Protein AF-A0A1J7K4X4-F1 (afdb_monomer)

Secondary structure (DSSP, 8-state):
--GGGTTSS--HHHHHHHHHHHHHHS-HHHHHHHHHHHHHHHHHHHHHHHHHTTSHHHHHHHHHHHHHHHHHHHHHHHSS--

Solvent-accessible surface area (backbone atoms only — not comparable to full-atom values): 4827 Å² total; per-residue (Å²): 114,70,72,79,54,61,90,53,102,62,55,72,66,56,52,52,49,53,49,51,55,52,58,70,70,48,50,70,79,71,41,42,66,59,53,52,51,50,50,52,51,49,51,53,48,52,53,51,48,58,55,47,62,72,35,72,67,43,48,56,51,49,55,50,53,50,53,49,53,51,55,52,54,56,53,58,59,64,72,75,72,123

Organism: NCBI:txid1408157

Structure (mmCIF, N/CA/C/O backbone):
data_AF-A0A1J7K4X4-F1
#
_entry.id   AF-A0A1J7K4X4-F1
#
loop_
_atom_site.group_PDB
_atom_site.id
_atom_site.type_symbol
_atom_site.label_atom_id
_atom_site.label_alt_id
_atom_site.label_comp_id
_atom_site.label_asym_id
_atom_site.label_entity_id
_atom_site.label_seq_id
_atom_site.pdbx_PDB_ins_code
_atom_site.Cartn_x
_atom_site.Cartn_y
_atom_site.Cartn_z
_atom_site.occupancy
_atom_site.B_iso_or_equiv
_atom_site.auth_seq_id
_atom_site.auth_comp_id
_atom_site.auth_asym_id
_atom_site.auth_atom_id
_atom_site.pdbx_PDB_model_num
ATOM 1 N N . MET A 1 1 ? -18.069 3.640 9.013 1.00 73.44 1 MET A N 1
ATOM 2 C CA . MET A 1 1 ? -17.263 3.953 10.219 1.00 73.44 1 MET A CA 1
ATOM 3 C C . MET A 1 1 ? -16.787 5.399 10.285 1.00 73.44 1 MET A C 1
ATOM 5 O O . MET A 1 1 ? -17.246 6.129 11.149 1.00 73.44 1 MET A O 1
ATOM 9 N N . ARG A 1 2 ? -15.876 5.862 9.412 1.00 79.81 2 ARG A N 1
ATOM 10 C CA . ARG A 1 2 ? -15.484 7.288 9.413 1.00 79.81 2 ARG A CA 1
ATOM 11 C C . ARG A 1 2 ? -16.563 8.185 8.806 1.00 79.81 2 ARG A C 1
ATOM 13 O O . ARG A 1 2 ? -16.737 9.314 9.254 1.00 79.81 2 ARG A O 1
ATOM 20 N N . ASP A 1 3 ? -17.272 7.680 7.799 1.00 83.38 3 ASP A N 1
ATOM 21 C CA . ASP A 1 3 ? -18.347 8.417 7.130 1.00 83.38 3 ASP A CA 1
ATOM 22 C C . ASP A 1 3 ? -19.498 8.758 8.080 1.00 83.38 3 ASP A C 1
ATOM 24 O O . ASP A 1 3 ? -20.035 9.856 8.000 1.00 83.38 3 ASP A O 1
ATOM 28 N N . ASP A 1 4 ? -19.764 7.900 9.065 1.00 82.94 4 ASP A N 1
ATOM 29 C CA . ASP A 1 4 ? -20.802 8.106 10.087 1.00 82.94 4 ASP A CA 1
ATOM 30 C C . ASP A 1 4 ? -20.449 9.231 11.079 1.00 82.94 4 ASP A C 1
ATOM 32 O O . ASP A 1 4 ? -21.297 9.718 11.825 1.00 82.94 4 ASP A O 1
ATOM 36 N N . LEU A 1 5 ? -19.182 9.660 11.102 1.00 83.00 5 LEU A N 1
ATOM 37 C CA . LEU A 1 5 ? -18.698 10.777 11.914 1.00 83.00 5 LEU A CA 1
ATOM 38 C C . LEU A 1 5 ? -18.620 12.087 11.117 1.00 83.00 5 LEU A C 1
ATOM 40 O O . LEU A 1 5 ? -18.369 13.142 11.706 1.00 83.00 5 LEU A O 1
ATOM 44 N N . LYS A 1 6 ? -18.832 12.047 9.792 1.00 76.00 6 LYS A N 1
ATOM 45 C CA . LYS A 1 6 ? -18.843 13.252 8.954 1.00 76.00 6 LYS A CA 1
ATOM 46 C C . LYS A 1 6 ? -20.050 14.122 9.309 1.00 76.00 6 LYS A C 1
ATOM 48 O O . LYS A 1 6 ? -21.148 13.627 9.528 1.00 76.00 6 LYS A O 1
ATOM 53 N N . GLY A 1 7 ? -19.839 15.436 9.372 1.00 74.38 7 GLY A N 1
ATOM 54 C CA . GLY A 1 7 ? -20.884 16.410 9.717 1.00 74.38 7 GLY A CA 1
ATOM 55 C C . GLY A 1 7 ? -21.059 16.657 11.219 1.00 74.38 7 GLY A C 1
ATOM 56 O O . GLY A 1 7 ? -21.790 17.567 11.602 1.00 74.38 7 GLY A O 1
ATOM 57 N N . ARG A 1 8 ? -20.353 15.915 12.079 1.00 83.88 8 ARG A N 1
ATOM 58 C CA . ARG A 1 8 ? -20.220 16.257 13.502 1.00 83.88 8 ARG A CA 1
ATOM 59 C C . ARG A 1 8 ? -19.157 17.352 13.651 1.00 83.88 8 ARG A C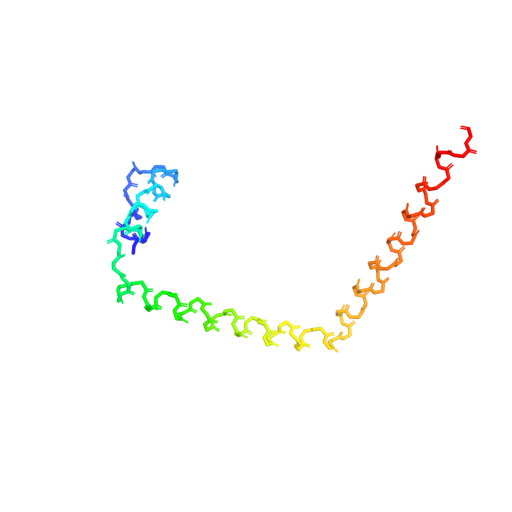 1
ATOM 61 O O . ARG A 1 8 ? -18.185 17.364 12.898 1.00 83.88 8 ARG A O 1
ATOM 68 N N . ASN A 1 9 ? -19.320 18.254 14.622 1.00 89.94 9 ASN A N 1
ATOM 69 C CA . ASN A 1 9 ? -18.326 19.287 14.945 1.00 89.94 9 ASN A CA 1
ATOM 70 C C . ASN A 1 9 ? -17.146 18.669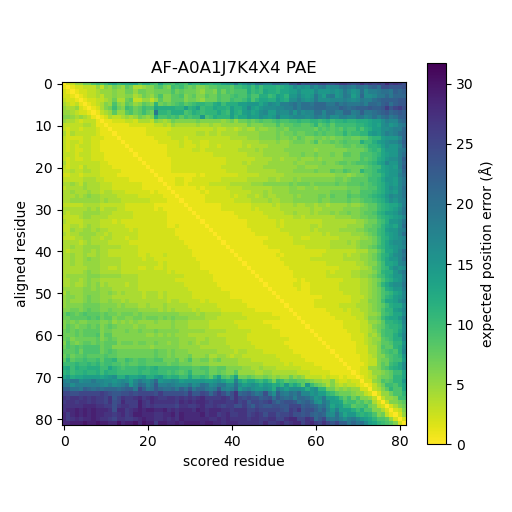 15.721 1.00 89.94 9 ASN A C 1
ATOM 72 O O . ASN A 1 9 ? -16.974 18.908 16.911 1.00 89.94 9 ASN A O 1
ATOM 76 N N . LEU A 1 10 ? -16.418 17.778 15.048 1.00 90.62 10 LEU A N 1
ATOM 77 C CA . LEU A 1 10 ? -15.259 17.057 15.557 1.00 90.62 10 LEU A CA 1
ATOM 78 C C . LEU A 1 10 ? -14.045 17.423 14.711 1.00 90.62 10 LEU A C 1
ATOM 80 O O . LEU A 1 10 ? -14.107 17.471 13.479 1.00 90.62 10 LEU A O 1
ATOM 84 N N . THR A 1 11 ? -12.917 17.633 15.373 1.00 93.81 11 THR A N 1
ATOM 85 C CA . THR A 1 11 ? -11.623 17.789 14.719 1.00 93.81 11 THR A CA 1
ATOM 86 C C . THR A 1 11 ? -11.189 16.482 14.059 1.00 93.81 11 THR A C 1
ATOM 88 O O . THR A 1 11 ? -11.619 15.382 14.421 1.00 93.81 11 THR A O 1
ATOM 91 N N . PHE A 1 12 ? -10.268 16.580 13.099 1.00 91.00 12 PHE A N 1
ATOM 92 C CA . PHE A 1 12 ? -9.667 15.402 12.471 1.00 91.00 12 PHE A CA 1
ATOM 93 C C . PHE A 1 12 ? -9.081 14.426 13.506 1.00 91.00 12 PHE A C 1
ATOM 95 O O . PHE A 1 12 ? -9.263 13.216 13.373 1.00 91.00 12 PHE A O 1
ATOM 102 N N . THR A 1 13 ? -8.416 14.945 14.541 1.00 95.19 13 THR A N 1
ATOM 103 C CA . THR A 1 13 ? -7.775 14.140 15.589 1.00 95.19 13 THR A CA 1
ATOM 104 C C . THR A 1 13 ? -8.799 13.367 16.418 1.00 95.19 13 THR A C 1
ATOM 106 O O . THR A 1 13 ? -8.592 12.190 16.704 1.00 95.19 13 THR A O 1
ATOM 109 N N . GLU A 1 14 ? -9.932 13.986 16.754 1.00 94.88 14 GLU A N 1
ATOM 110 C CA . GLU A 1 14 ? -11.025 13.314 17.469 1.00 94.88 14 GLU A CA 1
ATOM 111 C C . GLU A 1 14 ? -11.662 12.216 16.616 1.00 94.88 14 GLU A C 1
ATOM 113 O O . GLU A 1 14 ? -11.881 11.106 17.099 1.00 94.88 14 GLU A O 1
ATOM 118 N N . ILE A 1 15 ? -11.885 12.482 15.324 1.00 93.69 15 ILE A N 1
ATOM 119 C CA . ILE A 1 15 ? -12.385 11.472 14.382 1.00 93.69 15 ILE A CA 1
ATOM 120 C C . ILE A 1 15 ? -11.401 10.299 14.286 1.00 93.69 15 ILE A C 1
ATOM 122 O O . ILE A 1 15 ? -11.820 9.144 14.340 1.00 93.69 15 ILE A O 1
ATOM 126 N N . ALA A 1 16 ? -10.099 10.573 14.164 1.00 94.25 16 ALA A N 1
ATOM 127 C CA . ALA A 1 16 ? -9.073 9.536 14.084 1.00 94.25 16 ALA A CA 1
ATOM 128 C C . ALA A 1 16 ? -9.041 8.664 15.349 1.00 94.25 16 ALA A C 1
ATOM 130 O O . ALA A 1 16 ? -8.979 7.438 15.239 1.00 94.25 16 ALA A O 1
ATOM 131 N N . LYS A 1 17 ? -9.152 9.281 16.535 1.00 95.50 17 LYS A N 1
ATOM 132 C CA . LYS A 1 17 ? -9.221 8.569 17.817 1.00 95.50 17 LYS A CA 1
ATOM 133 C C . LYS A 1 17 ? -10.436 7.638 17.882 1.00 95.50 17 LYS A C 1
ATOM 135 O O . LYS A 1 17 ? -10.262 6.449 18.126 1.00 95.50 17 LYS A O 1
ATOM 140 N N . LEU A 1 18 ? -11.635 8.146 17.590 1.00 94.81 18 LEU A N 1
ATOM 141 C CA . LEU A 1 18 ? -12.877 7.361 17.645 1.00 94.81 18 LEU A CA 1
ATOM 142 C C . LEU A 1 18 ? -12.875 6.185 16.660 1.00 94.81 18 LEU A C 1
ATOM 144 O O . LEU A 1 18 ? -13.292 5.079 17.001 1.00 94.81 18 LEU A O 1
ATOM 148 N N . VAL A 1 19 ? -12.385 6.407 15.436 1.00 94.81 19 VAL A N 1
ATOM 149 C CA . VAL A 1 19 ? -12.251 5.338 14.435 1.00 94.81 19 VAL A CA 1
ATOM 150 C C . VAL A 1 19 ? -11.275 4.264 14.920 1.00 94.81 19 VAL A C 1
ATOM 152 O O . VAL A 1 19 ? -11.564 3.077 14.780 1.00 94.81 19 VAL A O 1
ATOM 155 N N . GLY A 1 20 ? -10.146 4.668 15.512 1.00 95.75 20 GLY A N 1
ATOM 156 C CA . GLY A 1 20 ? -9.156 3.748 16.069 1.00 95.75 20 GLY A CA 1
ATOM 157 C C . GLY A 1 20 ? -9.705 2.914 17.227 1.00 95.75 20 GLY A C 1
ATOM 158 O O . GLY A 1 20 ? -9.552 1.696 17.221 1.00 95.75 20 GLY A O 1
ATOM 159 N N . GLU A 1 21 ? -10.387 3.544 18.184 1.00 96.00 21 GLU A N 1
ATOM 160 C CA . GLU A 1 21 ? -11.015 2.858 19.323 1.00 96.00 21 GLU A CA 1
ATOM 161 C C . GLU A 1 21 ? -12.053 1.831 18.862 1.00 96.00 21 GLU A C 1
ATOM 163 O O . GLU A 1 21 ? -12.017 0.673 19.277 1.00 96.00 21 GLU A O 1
ATOM 168 N N . HIS A 1 22 ? -12.942 2.213 17.945 1.00 94.69 22 HIS A N 1
ATOM 169 C CA . HIS A 1 22 ? -13.933 1.282 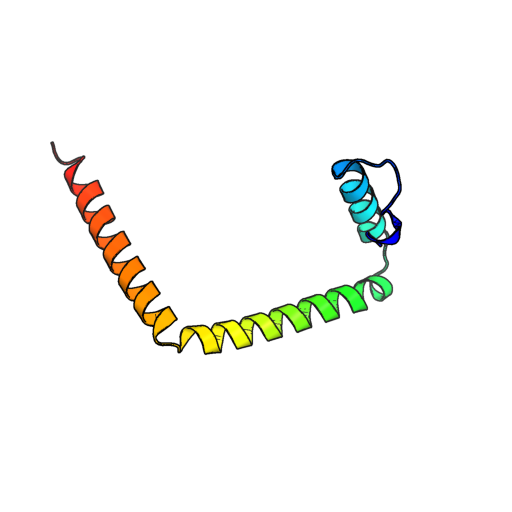17.419 1.00 94.69 22 HIS A CA 1
ATOM 170 C C . HIS A 1 22 ? -13.278 0.141 16.630 1.00 94.69 22 HIS A C 1
ATOM 172 O O . HIS A 1 22 ? -13.730 -0.993 16.744 1.00 94.69 22 HIS A O 1
ATOM 178 N N . TRP A 1 23 ? -12.198 0.383 15.878 1.00 96.06 23 TRP A N 1
ATOM 179 C CA . TRP A 1 23 ? -11.461 -0.700 15.218 1.00 96.06 23 TRP A CA 1
ATOM 180 C C . TRP A 1 23 ? -10.898 -1.711 16.224 1.00 96.06 23 TRP A C 1
ATOM 182 O O . TRP A 1 23 ? -10.981 -2.916 15.995 1.00 96.06 23 TRP A O 1
ATOM 192 N N . GLN A 1 24 ? -10.348 -1.250 17.351 1.00 96.69 24 GLN A N 1
ATOM 193 C CA . GLN A 1 24 ? -9.830 -2.155 18.385 1.00 96.69 24 GLN A CA 1
ATOM 194 C C . GLN A 1 24 ? -10.927 -3.043 18.977 1.00 96.69 24 GLN A C 1
ATOM 196 O O . GLN A 1 24 ? -10.674 -4.219 19.228 1.00 96.69 24 GLN A O 1
ATOM 201 N N . ASN A 1 25 ? -12.140 -2.508 19.110 1.00 96.62 25 ASN A N 1
ATOM 202 C CA . ASN A 1 25 ? -13.280 -3.212 19.694 1.00 96.62 25 ASN A CA 1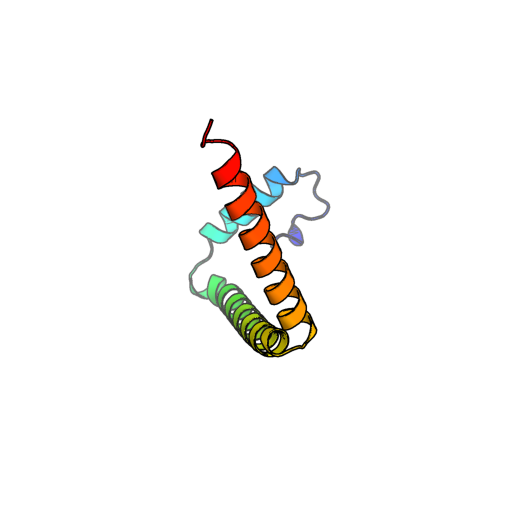
ATOM 203 C C . ASN A 1 25 ? -13.994 -4.179 18.735 1.00 96.62 25 ASN A C 1
ATOM 205 O O . ASN A 1 25 ? -14.820 -4.962 19.195 1.00 96.62 25 ASN A O 1
ATOM 209 N N . LEU A 1 26 ? -13.695 -4.150 17.431 1.00 96.50 26 LEU A N 1
ATOM 210 C CA . LEU A 1 26 ? -14.253 -5.121 16.485 1.00 96.50 26 LEU A CA 1
ATOM 211 C C . LEU A 1 26 ? -13.690 -6.528 16.737 1.00 96.50 26 LEU A C 1
ATOM 213 O O . LEU A 1 26 ? -12.479 -6.713 16.918 1.00 96.50 26 LEU A O 1
ATOM 217 N N . SER A 1 27 ? -14.566 -7.529 16.667 1.00 97.75 27 SER A N 1
ATOM 218 C CA . SER A 1 27 ? -14.187 -8.942 16.646 1.00 97.75 27 SER A CA 1
ATOM 219 C C . SER A 1 27 ? -13.468 -9.319 15.347 1.00 97.75 27 SER A C 1
ATOM 221 O O . SER A 1 27 ? -13.487 -8.589 14.357 1.00 97.75 27 SER A O 1
ATOM 223 N N . VAL A 1 28 ? -12.846 -10.501 15.325 1.00 96.56 28 VAL A N 1
ATOM 224 C CA . VAL A 1 28 ? -12.154 -11.012 14.129 1.00 96.56 28 VAL A CA 1
ATOM 225 C C . VAL A 1 28 ? -13.113 -11.132 12.940 1.00 96.56 28 VAL A C 1
ATOM 227 O O . VAL A 1 28 ? -12.764 -10.732 11.835 1.00 96.56 28 VAL A O 1
ATOM 230 N N . VAL A 1 29 ? -14.339 -11.615 13.169 1.00 97.69 29 VAL A N 1
ATOM 231 C CA . VAL A 1 29 ? -15.352 -11.776 12.110 1.00 97.69 29 VAL A CA 1
ATOM 232 C C . VAL A 1 29 ? -15.778 -10.424 11.540 1.00 97.69 29 VAL A C 1
ATOM 234 O O . VAL A 1 29 ? -15.982 -10.294 10.339 1.00 97.69 29 VAL A O 1
ATOM 237 N N . GLU A 1 30 ? -15.873 -9.395 12.381 1.00 96.44 30 GLU A N 1
ATOM 238 C CA . GLU A 1 30 ? -16.224 -8.043 11.934 1.00 96.44 30 GLU A CA 1
ATOM 239 C C . GLU A 1 30 ? -15.063 -7.335 11.221 1.00 96.44 30 GLU A C 1
ATOM 241 O O . GLU A 1 30 ? -15.300 -6.461 10.387 1.00 96.44 30 GLU A O 1
ATOM 246 N N . LYS A 1 31 ? -13.812 -7.704 11.529 1.00 97.25 31 LYS A N 1
ATOM 247 C CA . LYS A 1 31 ? -12.607 -7.190 10.856 1.00 97.25 31 LYS A CA 1
ATOM 248 C C . LYS A 1 31 ? -12.364 -7.842 9.497 1.00 97.25 31 LYS A C 1
ATOM 250 O O . LYS A 1 31 ? -11.907 -7.154 8.584 1.00 97.25 31 LYS A O 1
ATOM 255 N N . GLU A 1 32 ? -12.706 -9.121 9.355 1.00 97.69 32 GLU A N 1
ATOM 256 C CA . GLU A 1 32 ? -12.467 -9.943 8.161 1.00 97.69 32 GLU A CA 1
ATOM 257 C C . GLU A 1 32 ? -12.823 -9.253 6.832 1.00 97.69 32 GLU A C 1
ATOM 259 O O . GLU A 1 32 ? -11.940 -9.175 5.974 1.00 97.69 32 GLU A O 1
ATOM 264 N N . PRO A 1 33 ? -14.014 -8.649 6.640 1.00 97.06 33 PRO A N 1
ATOM 265 C CA . PRO A 1 33 ? -14.340 -8.029 5.358 1.00 97.06 33 PRO A CA 1
ATOM 266 C C . PRO A 1 33 ? -13.421 -6.848 5.018 1.00 97.06 33 PRO A C 1
ATOM 268 O O . PRO A 1 33 ? -13.089 -6.642 3.849 1.00 97.06 33 PRO A O 1
ATOM 271 N N . TYR A 1 34 ? -12.974 -6.079 6.016 1.00 96.25 34 TYR A N 1
ATOM 272 C CA . TYR A 1 34 ? -12.050 -4.961 5.805 1.00 96.25 34 TYR A CA 1
ATOM 273 C C . TYR A 1 34 ? -10.642 -5.456 5.471 1.00 96.25 34 TYR A C 1
ATOM 275 O O . TYR A 1 34 ? -9.993 -4.922 4.571 1.00 96.25 34 TYR A O 1
ATOM 283 N N . GLU A 1 35 ? -10.176 -6.489 6.171 1.00 97.38 35 GLU A N 1
ATOM 284 C CA . GLU A 1 35 ? -8.864 -7.096 5.938 1.00 97.38 35 GLU A CA 1
ATOM 285 C C . GLU A 1 35 ? -8.805 -7.791 4.572 1.00 97.38 35 GLU A C 1
ATOM 287 O O . GLU A 1 35 ? -7.845 -7.604 3.824 1.00 97.38 35 GLU A O 1
ATOM 292 N N . SER A 1 36 ? -9.867 -8.501 4.193 1.00 98.06 36 SER A N 1
ATOM 293 C CA . SER A 1 36 ? -10.017 -9.153 2.890 1.00 98.06 36 SER A CA 1
ATOM 294 C C . SER A 1 36 ? -10.029 -8.142 1.736 1.00 98.06 36 SER A C 1
ATOM 296 O O . SER A 1 36 ? -9.310 -8.300 0.740 1.00 98.06 36 SER A O 1
ATOM 298 N N . GLN A 1 37 ? -10.758 -7.029 1.887 1.00 97.88 37 GLN A N 1
ATOM 299 C CA . GLN A 1 37 ? -10.729 -5.925 0.920 1.00 97.88 37 GLN A CA 1
ATOM 300 C C . GLN A 1 37 ? -9.339 -5.286 0.820 1.00 97.88 37 GLN A C 1
ATOM 302 O O . GLN A 1 37 ? -8.861 -5.025 -0.289 1.00 97.88 37 GLN A O 1
ATOM 307 N N . ALA A 1 38 ? -8.668 -5.060 1.953 1.00 98.00 38 ALA A N 1
ATOM 308 C CA . ALA A 1 38 ? -7.317 -4.506 1.982 1.00 98.00 38 ALA A CA 1
ATOM 309 C C . ALA A 1 38 ? -6.309 -5.434 1.287 1.00 98.00 38 ALA A C 1
ATOM 311 O O . ALA A 1 38 ? -5.493 -4.967 0.488 1.00 98.00 38 ALA A O 1
ATOM 312 N N . GLN A 1 39 ? -6.396 -6.742 1.533 1.00 98.44 39 GLN A N 1
ATOM 313 C CA . GLN A 1 39 ? -5.541 -7.743 0.902 1.00 98.44 39 GLN A CA 1
ATOM 314 C C . GLN A 1 39 ? -5.782 -7.803 -0.611 1.00 98.44 39 GLN A C 1
ATOM 316 O O . GLN A 1 39 ? -4.837 -7.694 -1.390 1.00 98.44 39 GLN A O 1
ATOM 321 N N . THR A 1 40 ? -7.044 -7.834 -1.042 1.00 98.50 40 THR A N 1
ATOM 322 C CA . THR A 1 40 ? -7.408 -7.806 -2.467 1.00 98.50 40 THR A CA 1
ATOM 323 C C . THR A 1 40 ? -6.879 -6.550 -3.168 1.00 98.50 40 THR A C 1
ATOM 325 O O . THR A 1 40 ? -6.320 -6.619 -4.267 1.00 98.50 40 THR A O 1
ATOM 328 N N . ALA A 1 41 ? -7.015 -5.379 -2.537 1.00 98.50 41 ALA A N 1
ATOM 329 C CA . ALA A 1 41 ? -6.501 -4.125 -3.079 1.00 98.50 41 ALA A CA 1
ATOM 330 C C . ALA A 1 41 ? -4.966 -4.122 -3.166 1.00 98.50 41 ALA A C 1
ATOM 332 O O . ALA A 1 41 ? -4.408 -3.659 -4.166 1.00 98.50 41 ALA A O 1
ATOM 333 N N . LYS A 1 42 ? -4.285 -4.675 -2.155 1.00 98.38 42 LYS A N 1
ATOM 334 C CA . LYS A 1 42 ? -2.827 -4.841 -2.136 1.00 98.38 42 LYS A CA 1
ATOM 335 C C . LYS A 1 42 ? -2.353 -5.754 -3.264 1.00 98.38 42 LYS A C 1
ATOM 337 O O . LYS A 1 42 ? -1.405 -5.400 -3.963 1.00 98.38 42 LYS A O 1
ATOM 342 N N . ASP A 1 43 ? -3.028 -6.873 -3.493 1.00 98.69 43 ASP A N 1
ATOM 343 C CA . ASP A 1 43 ? -2.674 -7.807 -4.564 1.00 98.69 43 ASP A CA 1
ATOM 344 C C . ASP A 1 43 ? -2.891 -7.184 -5.945 1.00 98.69 43 ASP A C 1
ATOM 346 O O . ASP A 1 43 ? -2.012 -7.253 -6.809 1.00 98.69 43 ASP A O 1
ATOM 350 N N . ARG A 1 44 ? -4.002 -6.460 -6.135 1.00 98.62 44 ARG A N 1
ATOM 351 C CA . ARG A 1 44 ? -4.236 -5.679 -7.357 1.00 98.62 44 ARG A CA 1
ATOM 352 C C . ARG A 1 44 ? -3.127 -4.653 -7.591 1.00 98.62 44 ARG A C 1
ATOM 354 O O . ARG A 1 44 ? -2.618 -4.565 -8.709 1.00 98.62 44 ARG A O 1
ATOM 361 N N . TYR A 1 45 ? -2.749 -3.895 -6.562 1.00 98.50 45 TYR A N 1
ATOM 362 C CA . TYR A 1 45 ? -1.665 -2.917 -6.652 1.00 98.50 45 TYR A CA 1
ATOM 363 C C . TYR A 1 45 ? -0.335 -3.582 -7.017 1.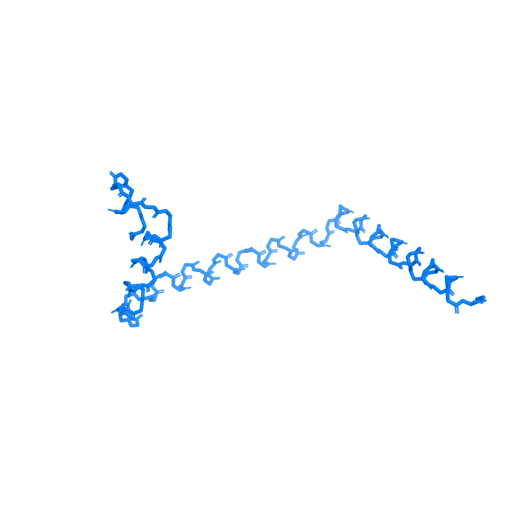00 98.50 45 TYR A C 1
ATOM 365 O O . TYR A 1 45 ? 0.350 -3.110 -7.920 1.00 98.50 45 TYR A O 1
ATOM 373 N N . ASN A 1 46 ? 0.017 -4.695 -6.370 1.00 98.50 46 ASN A N 1
ATOM 374 C CA . ASN A 1 46 ? 1.263 -5.412 -6.639 1.00 98.50 46 ASN A CA 1
ATOM 375 C C . ASN A 1 46 ? 1.337 -5.897 -8.090 1.00 98.50 46 ASN A C 1
ATOM 377 O O . ASN A 1 46 ? 2.371 -5.733 -8.738 1.00 98.50 46 ASN A O 1
ATOM 381 N N . ASN A 1 47 ? 0.232 -6.422 -8.623 1.00 98.62 47 ASN A N 1
ATOM 382 C CA . ASN A 1 47 ? 0.146 -6.843 -10.019 1.00 98.62 47 ASN A CA 1
ATOM 383 C C . ASN A 1 47 ? 0.302 -5.652 -10.976 1.00 98.62 47 ASN A C 1
ATOM 385 O O . ASN A 1 47 ? 1.098 -5.703 -11.911 1.00 98.62 47 ASN A O 1
ATOM 389 N N . GLN A 1 48 ? -0.393 -4.543 -10.712 1.00 98.56 48 GLN A N 1
ATOM 390 C CA . GLN A 1 48 ? -0.260 -3.319 -11.509 1.00 98.56 48 GLN A CA 1
ATOM 391 C C . GLN A 1 48 ? 1.155 -2.741 -11.450 1.00 98.56 48 GLN A C 1
ATOM 393 O O . GLN A 1 48 ? 1.679 -2.286 -12.465 1.00 98.56 48 GLN A O 1
ATOM 398 N N . LEU A 1 49 ? 1.796 -2.786 -10.282 1.00 98.19 49 LEU A N 1
ATOM 399 C CA . LEU A 1 49 ? 3.176 -2.360 -10.108 1.00 98.19 49 LEU A CA 1
ATOM 400 C C . LEU A 1 49 ? 4.132 -3.263 -10.893 1.00 98.19 49 LEU A C 1
ATOM 402 O O . LEU A 1 49 ? 5.059 -2.753 -11.516 1.00 98.19 49 LEU A O 1
ATOM 406 N N . ALA A 1 50 ? 3.918 -4.580 -10.888 1.00 98.56 50 ALA A N 1
ATOM 407 C CA . ALA A 1 50 ? 4.730 -5.517 -11.657 1.00 98.56 50 ALA A CA 1
ATOM 408 C C . ALA A 1 50 ? 4.652 -5.230 -13.165 1.00 98.56 50 ALA A C 1
ATOM 410 O O . ALA A 1 50 ? 5.686 -5.210 -13.831 1.00 98.56 50 ALA A O 1
ATOM 411 N N . GLU A 1 51 ? 3.463 -4.926 -13.690 1.00 98.56 51 GLU A N 1
ATOM 412 C CA . GLU A 1 51 ? 3.302 -4.515 -15.089 1.00 98.56 51 GLU A CA 1
ATOM 413 C C . GLU A 1 51 ? 3.913 -3.138 -15.363 1.00 98.56 51 GLU A C 1
ATOM 415 O O . GLU A 1 51 ? 4.658 -2.969 -16.328 1.00 98.56 51 GLU A O 1
ATOM 420 N N . TYR A 1 52 ? 3.695 -2.161 -14.479 1.00 98.12 52 TYR A N 1
ATOM 421 C CA . TYR A 1 52 ? 4.308 -0.839 -14.598 1.00 98.12 52 TYR A CA 1
ATOM 422 C C . TYR A 1 52 ? 5.841 -0.918 -14.650 1.00 98.12 52 TYR A C 1
ATOM 424 O O . TYR A 1 52 ? 6.468 -0.228 -15.457 1.00 98.12 52 TYR A O 1
ATOM 432 N N . LYS A 1 53 ? 6.450 -1.810 -13.859 1.00 98.06 53 LYS A N 1
ATOM 433 C CA . LYS A 1 53 ? 7.901 -2.046 -13.846 1.00 98.06 53 LYS A CA 1
ATOM 434 C C . LYS A 1 53 ? 8.462 -2.561 -15.175 1.00 98.06 53 LYS A C 1
ATOM 436 O O . LYS A 1 53 ? 9.655 -2.416 -15.419 1.00 98.06 53 LYS A O 1
ATOM 441 N N . LYS A 1 54 ? 7.628 -3.123 -16.052 1.00 98.25 54 LYS A N 1
ATOM 442 C CA . LYS A 1 54 ? 8.031 -3.556 -17.400 1.00 98.25 54 LYS A CA 1
ATOM 443 C C . LYS A 1 54 ? 7.985 -2.419 -18.426 1.00 98.25 54 LYS A C 1
ATOM 445 O O . LYS A 1 54 ? 8.441 -2.591 -19.553 1.00 98.25 54 LYS A O 1
ATOM 450 N N . THR A 1 55 ? 7.424 -1.260 -18.072 1.00 98.44 55 THR A N 1
ATOM 451 C CA . THR A 1 55 ? 7.233 -0.155 -19.019 1.00 98.44 55 THR A CA 1
ATOM 452 C C . THR A 1 55 ? 8.536 0.606 -19.305 1.00 98.44 55 THR A C 1
ATOM 454 O O . THR A 1 55 ? 9.398 0.728 -18.428 1.00 98.44 55 THR A O 1
ATOM 457 N N . PRO A 1 56 ? 8.669 1.229 -20.494 1.00 98.44 56 PRO A N 1
ATOM 458 C CA . PRO A 1 56 ? 9.801 2.105 -2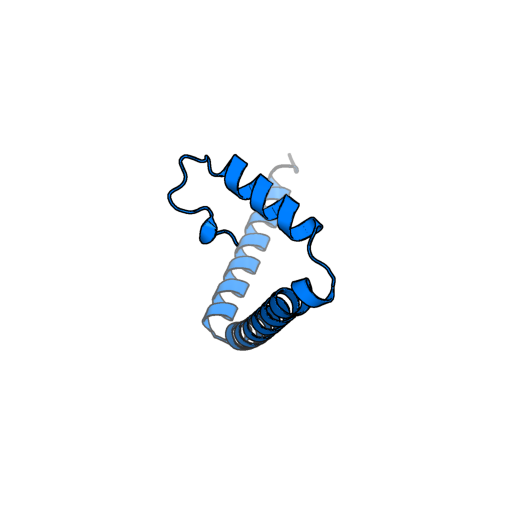0.800 1.00 98.44 56 PRO A CA 1
ATOM 459 C C . PRO A 1 56 ? 9.937 3.290 -19.834 1.00 98.44 56 PRO A C 1
ATOM 461 O O . PRO A 1 56 ? 11.049 3.728 -19.552 1.00 98.44 56 PRO A O 1
ATOM 464 N N . ASN A 1 57 ? 8.820 3.799 -19.307 1.00 98.00 57 ASN A N 1
ATOM 465 C CA . ASN A 1 57 ? 8.819 4.899 -18.341 1.00 98.00 57 ASN A CA 1
ATOM 466 C C . ASN A 1 57 ? 9.486 4.496 -17.026 1.00 98.00 57 ASN A C 1
ATOM 468 O O . ASN A 1 57 ? 10.310 5.248 -16.508 1.00 98.00 57 ASN A O 1
ATOM 472 N N . TYR A 1 58 ? 9.183 3.298 -16.517 1.00 98.06 58 TYR A N 1
ATOM 473 C CA . TYR A 1 58 ? 9.860 2.787 -15.331 1.00 98.06 58 TYR A CA 1
ATOM 474 C C . TYR A 1 58 ? 11.361 2.620 -15.573 1.00 98.06 58 TYR A C 1
ATOM 476 O O . TYR A 1 58 ? 12.151 3.050 -14.737 1.00 98.06 58 TYR A O 1
ATOM 484 N N . LYS A 1 59 ? 11.759 2.083 -16.736 1.00 98.12 59 LYS A N 1
ATOM 485 C CA . LYS A 1 59 ? 13.176 1.964 -17.107 1.00 98.12 59 LYS A CA 1
ATOM 486 C C . LYS A 1 59 ? 13.885 3.322 -17.107 1.00 98.12 59 LYS A C 1
ATOM 488 O O . LYS A 1 59 ? 14.867 3.482 -16.398 1.00 98.12 59 LYS A O 1
ATOM 493 N N . ARG A 1 60 ? 13.334 4.322 -17.805 1.00 98.12 60 ARG A N 1
ATOM 494 C CA . ARG A 1 60 ? 13.891 5.690 -17.836 1.00 98.12 60 ARG A CA 1
ATOM 495 C C . ARG A 1 60 ? 14.056 6.280 -16.438 1.00 98.12 60 ARG A C 1
ATOM 497 O O . ARG A 1 60 ? 15.039 6.958 -16.160 1.00 98.12 60 ARG A O 1
ATOM 504 N N . TYR A 1 61 ? 13.090 6.028 -15.558 1.00 96.94 61 TYR A N 1
ATOM 505 C CA . TYR A 1 61 ? 13.170 6.481 -14.177 1.00 96.94 61 TYR A CA 1
ATOM 506 C C . TYR A 1 61 ? 14.262 5.753 -13.378 1.00 96.94 61 TYR A C 1
ATOM 508 O O . TYR A 1 61 ? 14.951 6.394 -12.589 1.00 96.94 61 TYR A O 1
ATOM 516 N N . GLN A 1 62 ? 14.455 4.444 -13.579 1.00 98.12 62 GLN A N 1
ATOM 517 C CA . GLN A 1 62 ? 15.567 3.712 -12.960 1.00 98.12 62 GLN A CA 1
ATOM 518 C C . GLN A 1 62 ? 16.925 4.232 -13.444 1.00 98.12 62 GLN A C 1
ATOM 520 O O . GLN A 1 62 ? 17.778 4.505 -12.604 1.00 98.12 62 GLN A O 1
ATOM 525 N N . ASP A 1 63 ? 17.080 4.456 -14.751 1.00 97.88 63 ASP A N 1
ATOM 526 C CA . ASP A 1 63 ? 18.308 5.010 -15.336 1.00 97.88 63 ASP A CA 1
ATOM 527 C C . ASP A 1 63 ? 18.629 6.389 -14.718 1.00 97.88 63 ASP A C 1
ATOM 529 O O . ASP A 1 63 ? 19.748 6.640 -14.271 1.00 97.88 63 ASP A O 1
ATOM 533 N N . TYR A 1 64 ? 17.616 7.257 -14.583 1.00 96.12 64 TYR A N 1
ATOM 534 C CA . TYR A 1 64 ? 17.741 8.541 -13.881 1.00 96.12 64 TYR A CA 1
ATOM 535 C C . TYR A 1 64 ? 18.178 8.377 -12.417 1.00 96.12 64 TYR A C 1
ATOM 537 O O . TYR A 1 64 ? 19.048 9.108 -11.944 1.00 96.12 64 TYR A O 1
ATOM 545 N N . LEU A 1 65 ? 17.574 7.444 -11.673 1.00 96.00 65 LEU A N 1
ATOM 546 C CA . LEU A 1 65 ? 17.918 7.217 -10.267 1.00 96.00 65 LEU A CA 1
ATOM 547 C C . LEU A 1 65 ? 19.350 6.705 -10.095 1.00 96.00 65 LEU A C 1
ATOM 549 O O . LEU A 1 65 ? 20.008 7.070 -9.120 1.00 96.00 65 LEU A O 1
ATOM 553 N N . GLU A 1 66 ? 19.821 5.848 -10.998 1.00 96.06 66 GLU A N 1
ATOM 554 C CA . GLU A 1 66 ? 21.194 5.348 -11.001 1.00 96.06 66 GLU A CA 1
ATOM 555 C C . GLU A 1 66 ? 22.186 6.474 -11.292 1.00 96.06 66 GLU A C 1
ATOM 557 O O . GLU A 1 66 ? 23.129 6.683 -10.525 1.00 96.06 66 GLU A O 1
ATOM 562 N N . GLU A 1 67 ? 21.923 7.259 -12.336 1.00 95.38 67 GLU A N 1
ATOM 563 C CA . GLU A 1 67 ? 22.726 8.425 -12.682 1.00 95.38 67 GLU A CA 1
ATOM 564 C C . GLU A 1 67 ? 22.782 9.431 -11.526 1.00 95.38 67 GLU A C 1
ATOM 566 O O . GLU A 1 67 ? 23.863 9.888 -11.146 1.00 95.38 67 GLU A O 1
ATOM 571 N N . PHE A 1 68 ? 21.631 9.740 -10.923 1.00 94.31 68 PHE A N 1
ATOM 572 C CA . PHE A 1 68 ? 21.545 10.591 -9.744 1.00 94.31 68 PHE A CA 1
ATOM 573 C C . PHE A 1 68 ? 22.426 10.031 -8.622 1.00 94.31 68 PHE A C 1
ATOM 575 O O . PHE A 1 68 ? 23.362 10.693 -8.182 1.00 94.31 68 PHE A O 1
ATOM 582 N N . LYS A 1 69 ? 22.216 8.782 -8.194 1.00 93.44 69 LYS A N 1
ATOM 583 C CA . LYS A 1 69 ? 23.008 8.176 -7.108 1.00 93.44 69 LYS A CA 1
ATOM 584 C C . LYS A 1 6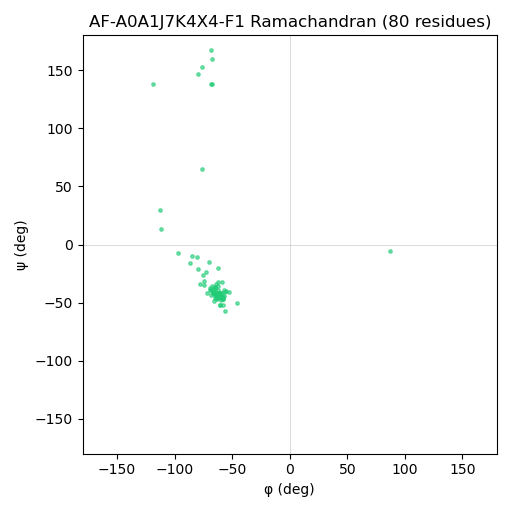9 ? 24.508 8.194 -7.395 1.00 93.44 69 LYS A C 1
ATOM 586 O O . LYS A 1 69 ? 25.281 8.503 -6.491 1.00 93.44 69 LYS A O 1
ATOM 591 N N . SER A 1 70 ? 24.909 7.910 -8.632 1.00 93.56 70 SER A N 1
ATOM 592 C CA . SER A 1 70 ? 26.306 7.963 -9.062 1.00 93.56 70 SER A CA 1
ATOM 593 C C . SER A 1 70 ? 26.888 9.370 -8.893 1.00 93.56 70 SER A C 1
ATOM 595 O O . SER A 1 70 ? 27.879 9.551 -8.184 1.00 93.56 70 SER A O 1
ATOM 597 N N . ARG A 1 71 ? 26.220 10.400 -9.431 1.00 89.75 71 ARG A N 1
ATOM 598 C CA . ARG A 1 71 ? 26.660 11.803 -9.317 1.00 89.75 71 ARG A CA 1
ATOM 599 C C . ARG A 1 71 ? 26.826 12.250 -7.861 1.00 89.75 71 ARG A C 1
ATOM 601 O O . ARG A 1 71 ? 27.845 12.849 -7.524 1.00 89.75 71 ARG A O 1
ATOM 608 N N . TYR A 1 72 ? 25.877 11.920 -6.984 1.00 81.94 72 TYR A N 1
ATOM 609 C CA . TYR A 1 72 ? 25.947 12.304 -5.567 1.00 81.94 72 TYR A CA 1
ATOM 610 C C . TYR A 1 72 ? 26.973 11.484 -4.772 1.00 81.94 72 TYR A C 1
ATOM 612 O O . TYR A 1 72 ? 27.607 12.020 -3.864 1.00 81.94 72 TYR A O 1
ATOM 620 N N . ALA A 1 73 ? 27.206 10.217 -5.125 1.00 80.00 73 ALA A N 1
ATOM 621 C CA . ALA A 1 73 ? 28.282 9.423 -4.533 1.00 80.00 73 ALA A CA 1
ATOM 622 C C . ALA A 1 73 ? 29.670 9.969 -4.913 1.00 80.00 73 ALA A C 1
ATOM 624 O O . ALA A 1 73 ? 30.572 10.010 -4.073 1.00 80.00 73 ALA A O 1
ATOM 625 N N . HIS A 1 74 ? 29.837 10.440 -6.152 1.00 62.97 74 HIS A N 1
ATOM 626 C CA . HIS A 1 74 ? 31.059 11.108 -6.600 1.00 62.97 74 HIS A CA 1
ATOM 627 C C . HIS A 1 74 ? 31.245 12.487 -5.947 1.00 62.97 74 HIS A C 1
ATOM 629 O O . HIS A 1 74 ? 32.353 12.814 -5.525 1.00 62.97 74 HIS A O 1
ATOM 635 N N . GLN A 1 75 ? 30.169 13.262 -5.780 1.00 61.84 75 GLN A N 1
ATOM 636 C CA . GLN A 1 75 ? 30.212 14.571 -5.120 1.00 61.84 75 GLN A CA 1
ATOM 637 C C . GLN A 1 75 ? 30.490 14.465 -3.609 1.00 61.84 75 GLN A C 1
ATOM 639 O O . GLN A 1 75 ? 31.253 15.261 -3.068 1.00 61.84 75 GLN A O 1
ATOM 644 N N . SER A 1 76 ? 29.938 13.452 -2.930 1.00 58.81 76 SER A N 1
ATOM 645 C CA . SER A 1 76 ? 30.192 13.201 -1.506 1.00 58.81 76 SER A CA 1
ATOM 646 C C . SER A 1 76 ? 31.638 12.771 -1.233 1.00 58.81 76 SER A C 1
ATOM 648 O O . SER A 1 76 ? 32.200 13.187 -0.226 1.00 58.81 76 SER A O 1
ATOM 650 N N . LYS A 1 77 ? 32.276 12.002 -2.129 1.00 57.19 77 LYS A N 1
ATOM 651 C CA . LYS A 1 77 ? 33.691 11.608 -1.978 1.00 57.19 77 LYS A CA 1
ATOM 652 C C . LYS A 1 77 ? 34.686 12.747 -2.235 1.00 57.19 77 LYS A C 1
ATOM 654 O O . LYS A 1 77 ? 35.794 12.684 -1.718 1.00 57.19 77 LYS A O 1
ATOM 659 N N . GLY A 1 78 ? 34.308 13.774 -2.999 1.00 54.09 78 GLY A N 1
ATOM 660 C CA . GLY A 1 78 ? 35.164 14.936 -3.271 1.00 54.09 78 GLY A CA 1
ATOM 661 C C . GLY A 1 78 ? 35.210 15.974 -2.144 1.00 54.09 78 GLY A C 1
ATOM 662 O O . GLY A 1 78 ? 36.165 16.736 -2.072 1.00 54.09 78 GLY A O 1
ATOM 663 N N . LEU A 1 79 ? 34.209 16.000 -1.255 1.00 51.66 79 LEU A N 1
ATOM 664 C CA . LEU A 1 79 ? 34.098 17.014 -0.195 1.00 51.66 79 LEU A CA 1
ATOM 665 C C . LEU A 1 79 ? 34.870 16.670 1.094 1.00 51.66 79 LEU A C 1
ATOM 667 O O . LEU A 1 79 ? 35.082 17.547 1.921 1.00 51.66 79 LEU A O 1
ATOM 671 N N . PHE A 1 80 ? 35.269 15.407 1.273 1.00 51.50 80 PHE A N 1
ATOM 672 C CA . PHE A 1 80 ? 35.984 14.920 2.465 1.00 51.50 80 PHE A CA 1
ATOM 673 C C . PHE A 1 80 ? 37.447 14.525 2.180 1.00 51.50 80 PHE A C 1
ATOM 675 O O . PHE A 1 80 ? 38.068 13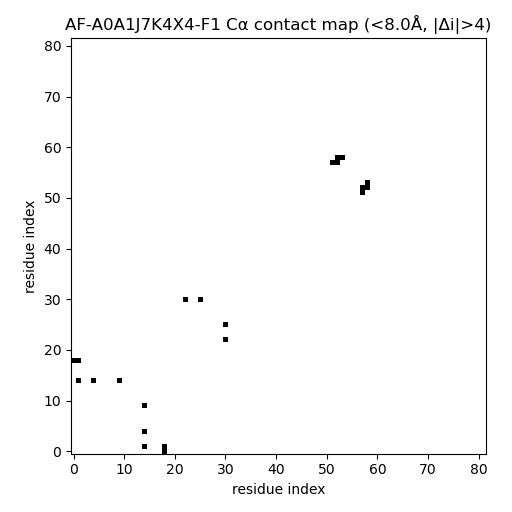.853 2.998 1.00 51.50 80 PHE A O 1
ATOM 682 N N . ALA A 1 81 ? 37.991 14.901 1.016 1.00 51.97 81 ALA A N 1
ATOM 683 C CA . ALA A 1 81 ? 39.351 14.565 0.577 1.00 51.97 81 ALA A CA 1
ATOM 684 C C . ALA A 1 81 ? 40.294 15.787 0.496 1.00 51.97 81 ALA A C 1
ATOM 686 O O . ALA A 1 81 ? 41.215 15.801 -0.320 1.00 51.97 81 ALA A O 1
ATOM 687 N N . THR A 1 82 ? 40.070 16.800 1.336 1.00 43.56 82 THR A N 1
ATOM 688 C CA . THR A 1 82 ? 40.945 17.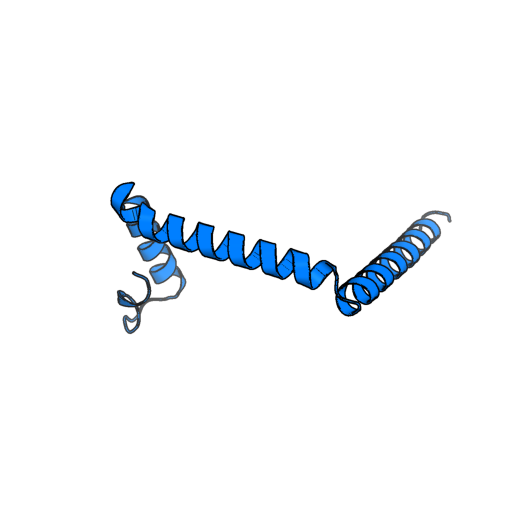975 1.510 1.00 43.56 82 THR A CA 1
ATOM 689 C C . THR A 1 82 ? 41.137 18.281 2.977 1.00 43.56 82 THR A C 1
ATOM 691 O O . THR A 1 82 ? 40.101 18.296 3.680 1.00 43.56 82 THR A O 1
#

Sequence (82 aa):
MRDDLKGRNLTFTEIAKLVGEHWQNLSVVEKEPYESQAQTAKDRYNNQLAEYKKTPNYKRYQDYLEEFKSRYAHQSKGLFAT

pLDDT: mean 89.91, std 13.78, range [43.56, 98.69]

Mean predicted aligned error: 7.48 Å

InterPro domains:
  IPR009071 High mobility group box domain [PF00505] (9-53)
  IPR009071 High mobility group box domain [PS50118] (1-53)
  IPR036910 High mobility group box domain superfamily [G3DSA:1.10.30.10] (1-78)
  IPR036910 High mobility group box domain superfamily [SSF47095] (2-71)
  IPR051965 Chromatin Regulation and Neuronal Gene Expression [PTHR46040] (1-76)

Foldseek 3Di:
DLVVCPPPPDDPVRSVVVVVVVVVVDDPVRCVVVVVVVVVVVVVVVVVVVVVCPDPVVVVVVVVVVVVVVVVVVVVVVVPPD

Radius of gyration: 22.95 Å; Cα contacts (8 Å, |Δi|>4): 11; chains: 1; bounding box: 62×31×40 Å